Protein AF-F2TJ05-F1 (afdb_monomer_lite)

pLDDT: mean 70.03, std 19.01, range [38.25, 94.56]

Radius of gyration: 22.74 Å; chains: 1; bounding box: 58×54×52 Å

Secondary structure (DSSP, 8-state):
-PPP-PPPPP---------S--S---PPPEEEEEEE--TT-GGGEEEPPPPTT----TT--PPPPEEEHHHHHHHHHHHHHHH-TTEEEEEEEE-----TT--TT--GGG---EEEEEEESSHHHHHHHTT--

Sequence (133 aa):
MLFQRGQPKDSEHVDQMQNPGNLETGGKPLVGVIFFFASQMSRNIQTARIPSGVEPSSHSQSEPPKVHRLDNFLSEVQEHAHASPLVTKFETIPIEMAPPSRPRETTRDAMHDTLLLVNFKNKQAWQEWIQTK

Structure (mmCIF, N/CA/C/O backbone):
data_AF-F2TJ05-F1
#
_entry.id   AF-F2TJ05-F1
#
loop_
_atom_site.group_PDB
_atom_site.id
_atom_site.type_symbol
_atom_site.label_atom_id
_atom_site.label_alt_id
_atom_site.label_comp_id
_atom_site.label_asym_id
_atom_site.label_entity_id
_atom_site.label_seq_id
_atom_site.pdbx_PDB_ins_code
_atom_site.Cartn_x
_atom_site.Cartn_y
_atom_site.Cartn_z
_atom_site.occupancy
_atom_site.B_iso_or_equiv
_atom_site.auth_seq_id
_atom_site.auth_comp_id
_atom_site.auth_asym_id
_atom_site.auth_atom_id
_atom_site.pdbx_PDB_model_num
ATOM 1 N N . MET A 1 1 ? -27.185 42.150 -27.911 1.00 38.56 1 MET A N 1
ATOM 2 C CA . MET A 1 1 ? -27.897 41.707 -26.693 1.00 38.56 1 MET A CA 1
ATOM 3 C C . MET A 1 1 ? -26.859 41.147 -25.733 1.00 38.56 1 MET A C 1
ATOM 5 O O . MET A 1 1 ? -26.191 40.186 -26.088 1.00 38.56 1 MET A O 1
ATOM 9 N N . LEU A 1 2 ? -26.638 41.830 -24.604 1.00 40.19 2 LEU A N 1
ATOM 10 C CA . LEU A 1 2 ? -25.716 41.422 -23.540 1.00 40.19 2 LEU A CA 1
ATOM 11 C C . LEU A 1 2 ? -26.417 40.417 -22.618 1.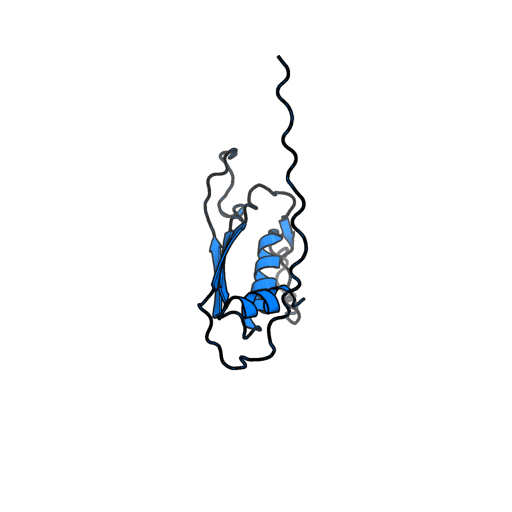00 40.19 2 LEU A C 1
ATOM 13 O O . LEU A 1 2 ? -27.503 40.717 -22.128 1.00 40.19 2 LEU A O 1
ATOM 17 N N . PHE A 1 3 ? -25.785 39.280 -22.331 1.00 46.16 3 PHE A N 1
ATOM 18 C CA . PHE A 1 3 ? -26.213 38.386 -21.254 1.00 46.16 3 PHE A CA 1
ATOM 19 C C . PHE A 1 3 ? -25.298 38.580 -20.046 1.00 46.16 3 PHE A C 1
ATOM 21 O O . PHE A 1 3 ? -24.077 38.456 -20.139 1.00 46.16 3 PHE A O 1
ATOM 28 N N . GLN A 1 4 ? -25.916 38.970 -18.931 1.00 45.50 4 GLN A N 1
ATOM 29 C CA . GLN A 1 4 ? -25.262 39.279 -17.668 1.00 45.50 4 GLN A CA 1
ATOM 30 C C . GLN A 1 4 ? -24.737 38.015 -16.979 1.00 45.50 4 GLN A C 1
ATOM 32 O O . GLN A 1 4 ? -25.376 36.964 -16.966 1.00 45.50 4 GLN A O 1
ATOM 37 N N . ARG A 1 5 ? -23.556 38.166 -16.382 1.00 39.69 5 ARG A N 1
ATOM 38 C CA . ARG A 1 5 ? -22.821 37.185 -15.584 1.00 39.69 5 ARG A CA 1
ATOM 39 C C . ARG A 1 5 ? -23.503 37.048 -14.217 1.00 39.69 5 ARG A C 1
ATOM 41 O O . ARG A 1 5 ? -23.519 38.005 -13.450 1.00 39.69 5 ARG A O 1
ATOM 48 N N . GLY A 1 6 ? -24.064 35.879 -13.913 1.00 44.09 6 GLY A N 1
ATOM 49 C CA . GLY A 1 6 ? -24.572 35.570 -12.574 1.00 44.09 6 GLY A CA 1
ATOM 50 C C . GLY A 1 6 ? -23.416 35.435 -11.581 1.00 44.09 6 GLY A C 1
ATOM 51 O O . GLY A 1 6 ? -22.525 34.612 -11.781 1.00 44.09 6 GLY A O 1
ATOM 52 N N . GLN A 1 7 ? -23.414 36.262 -10.536 1.00 46.94 7 GLN A N 1
ATOM 53 C CA . GLN A 1 7 ? -22.556 36.082 -9.366 1.00 46.94 7 GLN A CA 1
ATOM 54 C C . GLN A 1 7 ? -23.102 34.959 -8.469 1.00 46.94 7 GLN A C 1
ATOM 56 O O . GLN A 1 7 ? -24.320 34.891 -8.280 1.00 46.94 7 GLN A O 1
ATOM 61 N N . PRO A 1 8 ? -22.250 34.112 -7.870 1.00 42.06 8 PRO A N 1
ATOM 62 C CA . PRO A 1 8 ? -22.653 33.302 -6.735 1.00 42.06 8 PRO A CA 1
ATOM 63 C C . PRO A 1 8 ? -22.661 34.158 -5.462 1.00 42.06 8 PRO A C 1
ATOM 65 O O . PRO A 1 8 ? -21.691 34.846 -5.158 1.00 42.06 8 PRO A O 1
ATOM 68 N N . LYS A 1 9 ? -23.799 34.109 -4.762 1.00 40.34 9 LYS A N 1
ATOM 69 C CA . LYS A 1 9 ? -24.059 34.713 -3.452 1.00 40.34 9 LYS A CA 1
ATOM 70 C C . LYS A 1 9 ? -23.135 34.141 -2.378 1.00 40.34 9 LYS A C 1
ATOM 72 O O . LYS A 1 9 ? -22.926 32.931 -2.328 1.00 40.34 9 LYS A O 1
ATOM 77 N N . ASP A 1 10 ? -22.710 35.025 -1.485 1.00 44.88 10 ASP A N 1
ATOM 78 C CA . ASP A 1 10 ? -22.183 34.709 -0.165 1.00 44.88 10 ASP A CA 1
ATOM 79 C C . ASP A 1 10 ? -23.145 33.786 0.599 1.00 44.88 10 ASP A C 1
ATOM 81 O O . ASP A 1 10 ? -24.347 34.052 0.690 1.00 44.88 10 ASP A O 1
ATOM 85 N N . SER A 1 11 ? -22.615 32.704 1.164 1.00 43.97 11 SER A N 1
ATOM 86 C CA . SER A 1 11 ? -23.282 31.944 2.219 1.00 43.97 11 SER A CA 1
ATOM 87 C C . SER A 1 11 ? -22.342 31.870 3.411 1.00 43.97 11 SER A C 1
ATOM 89 O O . SER A 1 11 ? -21.302 31.211 3.369 1.00 43.97 11 SER A O 1
ATOM 91 N N . GLU A 1 12 ? -22.723 32.622 4.433 1.00 38.94 12 GLU A N 1
ATOM 92 C CA . GLU A 1 12 ? -22.083 32.756 5.728 1.00 38.94 12 GLU A CA 1
ATOM 93 C C . GLU A 1 12 ? -21.936 31.411 6.463 1.00 38.94 12 GLU A C 1
ATOM 95 O O . GLU A 1 12 ? -22.757 30.505 6.340 1.00 38.94 12 GLU A O 1
ATOM 100 N N . HIS A 1 13 ? -20.847 31.342 7.232 1.00 39.38 13 HIS A N 1
ATOM 101 C CA . HIS A 1 13 ? -20.640 30.608 8.483 1.00 39.38 13 HIS A CA 1
ATOM 102 C C . HIS A 1 13 ? -21.722 29.612 8.939 1.00 39.38 13 HIS A C 1
ATOM 104 O O . HIS A 1 13 ? -22.795 30.007 9.388 1.00 39.38 13 HIS A O 1
ATOM 110 N N . VAL A 1 14 ? -21.319 28.344 9.076 1.00 38.25 14 VAL A N 1
ATOM 111 C CA . VAL A 1 14 ? -21.679 27.552 10.260 1.00 38.25 14 VAL A CA 1
ATOM 112 C C . VAL A 1 14 ? -20.423 26.830 10.741 1.00 38.25 14 VAL A C 1
ATOM 114 O O . VAL A 1 14 ? -20.053 25.765 10.251 1.00 38.25 14 VAL A O 1
ATOM 117 N N . ASP A 1 15 ? -19.762 27.456 11.708 1.00 46.06 15 ASP A N 1
ATOM 118 C CA . ASP A 1 15 ? -18.872 26.791 12.647 1.00 46.06 15 ASP A CA 1
ATOM 119 C C . ASP A 1 15 ? -19.749 25.845 13.484 1.00 46.06 15 ASP A C 1
ATOM 121 O O . ASP A 1 15 ? -20.516 26.283 14.344 1.00 46.06 15 ASP A O 1
ATOM 125 N N . GLN A 1 16 ? -19.757 24.552 13.144 1.00 39.31 16 GLN A N 1
ATOM 126 C CA . GLN A 1 16 ? -20.443 23.534 13.936 1.00 39.31 16 GLN A CA 1
ATOM 127 C C . GLN A 1 16 ? -19.422 22.597 14.564 1.00 39.31 16 GLN A C 1
ATOM 129 O O . GLN A 1 16 ? -19.176 21.475 14.127 1.00 39.31 16 GLN A O 1
ATOM 134 N N . MET A 1 17 ? -18.859 23.103 15.653 1.00 48.16 17 MET A N 1
ATOM 135 C CA . MET A 1 17 ? -18.367 22.335 16.784 1.00 48.16 17 MET A CA 1
ATOM 136 C C . MET A 1 17 ? -19.359 21.194 17.098 1.00 48.16 17 MET A C 1
ATOM 138 O O . MET A 1 17 ? -20.477 21.435 17.555 1.00 48.16 17 MET A O 1
ATOM 142 N N . GLN A 1 18 ? -18.973 19.943 16.835 1.00 41.91 18 GLN A N 1
ATOM 143 C CA . GLN A 1 18 ? -19.714 18.761 17.280 1.00 41.91 18 GLN A CA 1
ATOM 144 C C . GLN A 1 18 ? -18.799 17.820 18.078 1.00 41.91 18 GLN A C 1
ATOM 146 O O . GLN A 1 18 ? -18.107 16.972 17.533 1.00 41.91 18 GLN A O 1
ATOM 151 N N . ASN A 1 19 ? -18.878 18.015 19.398 1.00 40.41 19 ASN A N 1
ATOM 152 C CA . ASN A 1 19 ? -19.138 16.994 20.419 1.00 40.41 19 ASN A CA 1
ATOM 153 C C . ASN A 1 19 ? -18.045 15.927 20.712 1.00 40.41 19 ASN A C 1
ATOM 155 O O . ASN A 1 19 ? -17.908 14.965 19.956 1.00 40.41 19 ASN A O 1
ATOM 159 N N . PRO A 1 20 ? -17.340 15.995 21.866 1.00 44.16 20 PRO A N 1
ATOM 160 C CA . PRO A 1 20 ? -16.484 14.914 22.358 1.00 44.16 20 PRO A CA 1
ATOM 161 C C . PRO A 1 20 ? -17.358 13.856 23.047 1.00 44.16 20 PRO A C 1
ATOM 163 O O . PRO A 1 20 ? -17.355 13.702 24.265 1.00 44.16 20 PRO A O 1
ATOM 166 N N . GLY A 1 21 ? -18.185 13.178 22.259 1.00 40.62 21 GLY A N 1
ATOM 167 C CA . GLY A 1 21 ? -19.268 12.356 22.782 1.00 40.62 21 GLY A CA 1
ATOM 168 C C . GLY A 1 21 ? -19.630 11.202 21.869 1.00 40.62 21 GLY A C 1
ATOM 169 O O . GLY A 1 21 ? -20.799 11.050 21.548 1.00 40.62 21 GLY A O 1
ATOM 170 N N . ASN A 1 22 ? -18.647 10.404 21.444 1.00 42.19 22 ASN A N 1
ATOM 171 C CA . ASN A 1 22 ? -18.875 8.983 21.189 1.00 42.19 22 ASN A CA 1
ATOM 172 C C . ASN A 1 22 ? -17.548 8.206 21.172 1.00 42.19 22 ASN A C 1
ATOM 174 O O . ASN A 1 22 ? -16.935 7.998 20.129 1.00 42.19 22 ASN A O 1
ATOM 178 N N . LEU A 1 23 ? -17.105 7.776 22.351 1.00 47.16 23 LEU A N 1
ATOM 179 C CA . LEU A 1 23 ? -15.946 6.899 22.516 1.00 47.16 23 LEU A CA 1
ATOM 180 C C . LEU A 1 23 ? -16.296 5.416 22.266 1.00 47.16 23 LEU A C 1
ATOM 182 O O . LEU A 1 23 ? -15.574 4.553 22.735 1.00 47.16 23 LEU A O 1
ATOM 186 N N . GLU A 1 24 ? -17.373 5.124 21.519 1.00 56.84 24 GLU A N 1
ATOM 187 C CA . GLU A 1 24 ? -17.700 3.811 20.943 1.00 56.84 24 GLU A CA 1
ATOM 188 C C . GLU A 1 24 ? -18.515 3.968 19.636 1.00 56.84 24 GLU A C 1
ATOM 190 O O . GLU A 1 24 ? -19.743 3.923 19.632 1.00 56.84 24 GLU A O 1
ATOM 195 N N . THR A 1 25 ? -17.875 4.155 18.471 1.00 50.41 25 THR A N 1
ATOM 196 C CA . THR A 1 25 ? -18.618 4.092 17.190 1.00 50.41 25 THR A CA 1
ATOM 197 C C . THR A 1 25 ? -17.899 3.275 16.127 1.00 50.41 25 THR A C 1
ATOM 199 O O . THR A 1 25 ? -16.973 3.736 15.458 1.00 50.41 25 THR A O 1
ATOM 202 N N . GLY A 1 26 ? -18.385 2.048 15.925 1.00 60.59 26 GLY A N 1
ATOM 203 C CA . GLY A 1 26 ? -18.120 1.237 14.739 1.00 60.59 26 GLY A CA 1
ATOM 204 C C . GLY A 1 26 ? -18.666 1.920 13.484 1.00 60.59 26 GLY A C 1
ATOM 205 O O . GLY A 1 26 ? -19.749 1.599 13.002 1.00 60.59 26 GLY A O 1
ATOM 206 N N . GLY A 1 27 ? -17.940 2.917 12.978 1.00 67.75 27 GLY A N 1
ATOM 207 C CA . GLY A 1 27 ? -18.213 3.532 11.684 1.00 67.75 27 GLY A CA 1
ATOM 208 C C . GLY A 1 27 ? -18.096 2.514 10.546 1.00 67.75 27 GLY A C 1
ATOM 209 O O . GLY A 1 27 ? -17.432 1.488 10.679 1.00 67.75 27 GLY A O 1
ATOM 210 N N . LYS A 1 28 ? -18.750 2.793 9.411 1.00 84.19 28 LYS A N 1
ATOM 211 C CA . LYS A 1 28 ? -18.682 1.918 8.230 1.00 84.19 28 LYS A CA 1
ATOM 212 C C . LYS A 1 28 ? -17.228 1.807 7.739 1.00 84.19 28 LYS A C 1
ATOM 214 O O . LYS A 1 28 ? -16.570 2.851 7.664 1.00 84.19 28 LYS A O 1
ATOM 219 N N . PRO A 1 29 ? -16.764 0.605 7.348 1.00 86.56 29 PRO A N 1
ATOM 220 C CA . PRO A 1 29 ? -15.457 0.428 6.726 1.00 86.56 29 PRO A CA 1
ATOM 221 C C . PRO A 1 29 ? -15.300 1.353 5.523 1.00 86.56 29 PRO A C 1
ATOM 223 O O . PRO A 1 29 ? -16.238 1.525 4.740 1.00 86.56 29 PRO A O 1
ATOM 226 N N . LEU A 1 30 ? -14.118 1.946 5.379 1.00 91.62 30 LEU A N 1
ATOM 227 C CA . LEU A 1 30 ? -13.784 2.803 4.247 1.00 91.62 30 LEU A CA 1
ATOM 228 C C . LEU A 1 30 ? -12.757 2.093 3.372 1.00 91.62 30 LEU A C 1
ATOM 230 O O . LEU A 1 30 ? -11.748 1.609 3.873 1.00 91.62 30 LEU A O 1
ATOM 234 N N . VAL A 1 31 ? -13.000 2.071 2.065 1.00 92.75 31 VAL A N 1
ATOM 235 C CA . VAL A 1 31 ? -12.075 1.515 1.076 1.00 92.75 31 VAL A CA 1
ATOM 236 C C . VAL A 1 31 ? -11.593 2.645 0.175 1.00 92.75 31 VAL A C 1
ATOM 238 O O . VAL A 1 31 ? -12.404 3.343 -0.432 1.00 92.75 31 VAL A O 1
ATOM 241 N N . GLY A 1 32 ? -10.279 2.832 0.108 1.00 90.88 32 GLY A N 1
ATOM 242 C CA . GLY A 1 32 ? -9.606 3.720 -0.830 1.00 90.88 32 GLY A CA 1
ATOM 243 C C . GLY A 1 32 ? -9.008 2.921 -1.983 1.00 90.88 32 GLY A C 1
ATOM 244 O O . GLY A 1 32 ? -8.347 1.909 -1.759 1.00 90.88 32 GLY A O 1
ATOM 245 N N . VAL A 1 33 ? -9.233 3.390 -3.211 1.00 92.81 33 VAL A N 1
ATOM 246 C CA . VAL A 1 33 ? -8.623 2.838 -4.427 1.00 92.81 33 VAL A CA 1
ATOM 247 C C . VAL A 1 33 ? -7.860 3.956 -5.122 1.00 92.81 33 VAL A C 1
ATOM 249 O O . VAL A 1 33 ? -8.434 5.007 -5.408 1.00 92.81 33 VAL A O 1
ATOM 252 N N . ILE A 1 34 ? -6.573 3.742 -5.381 1.00 90.06 34 ILE A N 1
ATOM 253 C CA . ILE A 1 34 ? -5.691 4.714 -6.033 1.00 90.06 34 ILE A CA 1
ATOM 254 C C . ILE A 1 34 ? -5.034 4.043 -7.235 1.00 90.06 34 ILE A C 1
ATOM 256 O O . ILE A 1 34 ? -4.527 2.932 -7.130 1.00 90.06 34 ILE A O 1
ATOM 260 N N . PHE A 1 35 ? -5.028 4.726 -8.377 1.00 87.94 35 PHE A N 1
ATOM 261 C CA . PHE A 1 35 ? -4.371 4.258 -9.593 1.00 87.94 35 PHE A CA 1
ATOM 262 C C . PHE A 1 35 ? -3.095 5.059 -9.826 1.00 87.94 35 PHE A C 1
ATOM 264 O O . PHE A 1 35 ? -3.137 6.286 -9.936 1.00 87.94 35 PHE A O 1
ATOM 271 N N . PHE A 1 36 ? -1.969 4.364 -9.937 1.00 86.56 36 PHE A N 1
ATOM 272 C CA . PHE A 1 36 ? -0.692 4.940 -10.323 1.00 86.56 36 PHE A CA 1
ATOM 273 C C . PHE A 1 36 ? -0.368 4.541 -11.760 1.00 86.56 36 PHE A C 1
ATOM 275 O O . PHE A 1 36 ? -0.299 3.356 -12.072 1.00 86.56 36 PHE A O 1
ATOM 282 N N . PHE A 1 37 ? -0.143 5.534 -12.621 1.00 82.75 37 PHE A N 1
ATOM 283 C CA . PHE A 1 37 ? 0.275 5.345 -14.012 1.00 82.75 37 PHE A CA 1
ATOM 284 C C . PHE A 1 37 ? 1.707 5.847 -14.170 1.00 82.75 37 PHE A C 1
ATOM 286 O O . PHE A 1 37 ? 1.949 7.032 -14.413 1.00 82.75 37 PHE A O 1
ATOM 293 N N . ALA A 1 38 ? 2.663 4.956 -13.951 1.00 78.25 38 ALA A N 1
ATOM 294 C CA . ALA A 1 38 ? 4.072 5.295 -13.842 1.00 78.25 38 ALA A CA 1
ATOM 295 C C . ALA A 1 38 ? 4.929 4.744 -14.988 1.00 78.25 38 ALA A C 1
ATOM 297 O O . ALA A 1 38 ? 6.052 5.203 -15.182 1.00 78.25 38 ALA A O 1
ATOM 298 N N . SER A 1 39 ? 4.380 3.858 -15.820 1.00 69.88 39 SER A N 1
ATOM 299 C CA . SER A 1 39 ? 5.086 3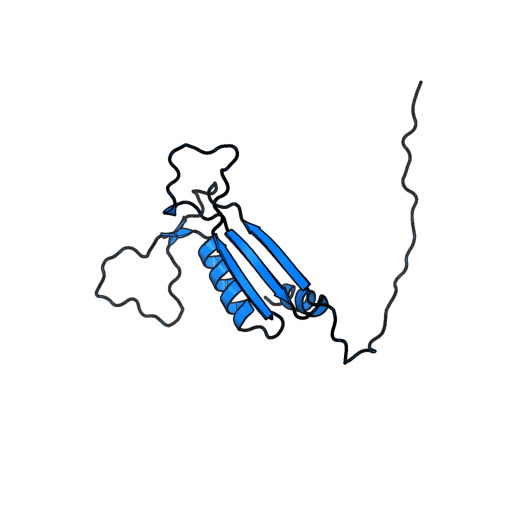.244 -16.956 1.00 69.88 39 SER A CA 1
ATOM 300 C C . SER A 1 39 ? 5.549 4.264 -18.009 1.00 69.88 39 SER A C 1
ATOM 302 O O . SER A 1 39 ? 6.460 3.994 -18.784 1.00 69.88 39 SER A O 1
ATOM 304 N N . GLN A 1 40 ? 4.963 5.469 -18.034 1.00 67.44 40 GLN A N 1
ATOM 305 C CA . GLN A 1 40 ? 5.398 6.569 -18.911 1.00 67.44 40 GLN A CA 1
ATOM 306 C C . GLN A 1 40 ? 6.533 7.427 -18.311 1.00 67.44 40 GLN A C 1
ATOM 308 O O . GLN A 1 40 ? 7.002 8.370 -18.950 1.00 67.44 40 GLN A O 1
ATOM 313 N N . MET A 1 41 ? 6.995 7.137 -17.088 1.00 67.31 41 MET A N 1
ATOM 314 C CA . MET A 1 41 ? 7.985 7.939 -16.362 1.00 67.31 41 MET A CA 1
ATOM 315 C C . MET A 1 41 ? 9.379 7.293 -16.372 1.00 67.31 41 MET A C 1
ATOM 317 O O . MET A 1 41 ? 9.948 6.999 -15.326 1.00 67.31 41 MET A O 1
ATOM 321 N N . SER A 1 42 ? 9.987 7.144 -17.551 1.00 62.56 42 SER A N 1
ATOM 322 C CA . SER A 1 42 ? 11.314 6.514 -17.737 1.00 62.56 42 SER A CA 1
ATOM 323 C C . SER A 1 42 ? 12.449 7.100 -16.874 1.00 62.56 42 SER A C 1
ATOM 325 O O . SER A 1 42 ? 13.399 6.402 -16.531 1.00 62.56 42 SER A O 1
ATOM 327 N N . ARG A 1 43 ? 12.339 8.367 -16.455 1.00 63.34 43 ARG A N 1
ATOM 328 C CA . ARG A 1 43 ? 13.288 9.046 -15.546 1.00 63.34 43 ARG A CA 1
ATOM 329 C C . ARG A 1 43 ? 13.223 8.597 -14.076 1.00 63.34 43 ARG A C 1
ATOM 331 O O . ARG A 1 43 ? 14.017 9.070 -13.265 1.00 63.34 43 ARG A O 1
ATOM 338 N N . ASN A 1 44 ? 12.274 7.736 -13.711 1.00 63.25 44 ASN A N 1
ATOM 339 C CA . ASN A 1 44 ? 12.036 7.316 -12.327 1.00 63.25 44 ASN A CA 1
ATOM 340 C C . ASN A 1 44 ? 12.694 5.980 -11.956 1.00 63.25 44 ASN A C 1
ATOM 342 O O . ASN A 1 44 ? 12.441 5.470 -10.867 1.00 63.25 44 ASN A O 1
ATOM 346 N N . ILE A 1 45 ? 13.558 5.433 -12.808 1.00 66.75 45 ILE A N 1
ATOM 347 C CA . ILE A 1 45 ? 14.352 4.244 -12.489 1.00 66.75 45 ILE A CA 1
ATOM 348 C C . ILE A 1 45 ? 15.445 4.629 -11.479 1.00 66.75 45 ILE A C 1
ATOM 350 O O . ILE A 1 45 ? 16.204 5.575 -11.699 1.00 66.75 45 ILE A O 1
ATOM 354 N N . GLN A 1 46 ? 15.515 3.919 -10.356 1.00 64.56 46 GLN A N 1
ATOM 355 C CA . GLN A 1 46 ? 16.504 4.106 -9.295 1.00 64.56 46 GLN A CA 1
ATOM 356 C C . GLN A 1 46 ? 17.084 2.766 -8.857 1.00 64.56 46 GLN A C 1
ATOM 358 O O . GLN A 1 46 ? 16.526 1.710 -9.116 1.00 64.56 46 GLN A O 1
ATOM 363 N N . THR A 1 47 ? 18.208 2.803 -8.159 1.00 60.59 47 THR A N 1
ATOM 364 C CA . THR A 1 47 ? 18.730 1.630 -7.464 1.00 60.59 47 THR A CA 1
ATOM 365 C C . THR A 1 47 ? 17.774 1.196 -6.346 1.00 60.59 47 THR A C 1
ATOM 367 O O . THR A 1 47 ? 17.300 2.045 -5.589 1.00 60.59 47 THR A O 1
ATOM 370 N N . ALA A 1 48 ? 17.493 -0.105 -6.230 1.00 61.25 48 ALA A N 1
ATOM 371 C CA . ALA A 1 48 ? 16.701 -0.671 -5.140 1.00 61.25 48 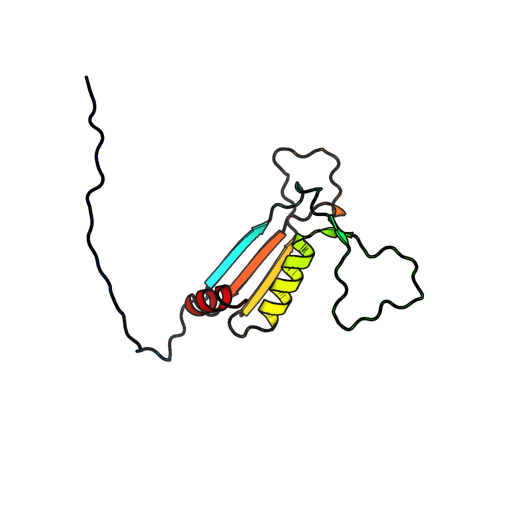ALA A CA 1
ATOM 372 C C . ALA A 1 48 ? 17.289 -0.303 -3.785 1.00 61.25 48 ALA A C 1
ATOM 374 O O . ALA A 1 48 ? 18.502 -0.392 -3.571 1.00 61.25 48 ALA A O 1
ATOM 375 N N . ARG A 1 49 ? 16.419 0.116 -2.865 1.00 64.50 49 ARG A N 1
ATOM 376 C CA . ARG A 1 49 ? 16.838 0.439 -1.507 1.00 64.50 49 ARG A CA 1
ATOM 377 C C . ARG A 1 49 ? 17.049 -0.862 -0.739 1.00 64.50 49 ARG A C 1
ATOM 379 O O . ARG A 1 49 ? 16.169 -1.715 -0.705 1.00 64.50 49 ARG A O 1
ATOM 386 N N . ILE A 1 50 ? 18.224 -1.009 -0.135 1.00 60.59 50 ILE A N 1
ATOM 387 C CA . ILE A 1 50 ? 18.528 -2.144 0.738 1.00 60.59 50 ILE A CA 1
ATOM 388 C C . ILE A 1 50 ? 17.878 -1.863 2.105 1.00 60.59 50 ILE A C 1
ATOM 390 O O . ILE A 1 50 ? 18.070 -0.760 2.631 1.00 60.59 50 ILE A O 1
ATO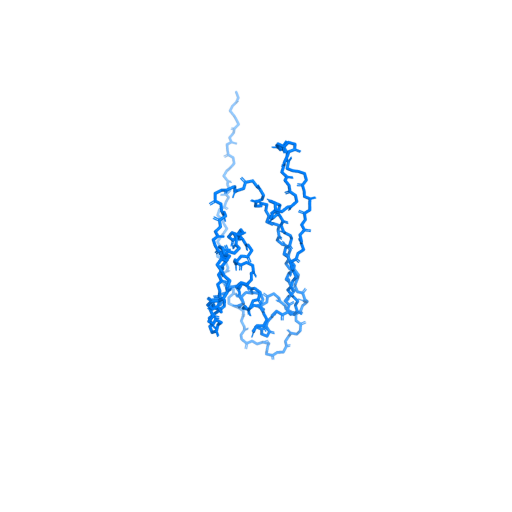M 394 N N . PRO A 1 51 ? 17.105 -2.804 2.678 1.00 57.97 51 PRO A N 1
ATOM 395 C CA . PRO A 1 51 ? 16.536 -2.654 4.013 1.00 57.97 51 PRO A CA 1
ATOM 396 C C . PRO A 1 51 ? 17.628 -2.395 5.055 1.00 57.97 51 PRO A C 1
ATOM 398 O O . PRO A 1 51 ? 18.690 -3.022 5.033 1.00 57.97 51 PRO A O 1
ATOM 401 N N . SER A 1 52 ? 17.368 -1.476 5.986 1.00 51.41 52 SER A N 1
ATOM 402 C CA . SER A 1 52 ? 18.325 -1.130 7.040 1.00 51.41 52 SER A CA 1
ATOM 403 C C . SER A 1 52 ? 18.570 -2.348 7.941 1.00 51.41 52 SER A C 1
ATOM 405 O O . SER A 1 52 ? 17.655 -2.800 8.623 1.00 51.41 52 SER A O 1
ATOM 407 N N . GLY A 1 53 ? 19.794 -2.887 7.934 1.00 55.47 53 GLY A N 1
ATOM 408 C CA . GLY A 1 53 ? 20.180 -4.087 8.696 1.00 55.47 53 GLY A CA 1
ATOM 409 C C . GLY A 1 53 ? 20.546 -5.311 7.848 1.00 55.47 53 GLY A C 1
ATOM 410 O O . GLY A 1 53 ? 20.966 -6.323 8.405 1.00 55.47 53 GLY A O 1
ATOM 411 N N . VAL A 1 54 ? 20.434 -5.225 6.519 1.00 56.09 54 VAL A N 1
ATOM 412 C CA . VAL A 1 54 ? 20.954 -6.243 5.596 1.00 56.09 54 VAL A CA 1
ATOM 413 C C . VAL A 1 54 ? 22.298 -5.760 5.053 1.00 56.09 54 VAL A C 1
ATOM 415 O O . VAL A 1 54 ? 22.349 -4.926 4.152 1.00 56.09 54 VAL A O 1
ATOM 418 N N . GLU A 1 55 ? 23.395 -6.266 5.619 1.00 54.47 55 GLU A N 1
ATOM 419 C CA . GLU A 1 55 ? 24.724 -6.087 5.029 1.00 54.47 55 GLU A CA 1
ATOM 420 C C . GLU A 1 55 ? 24.732 -6.742 3.639 1.00 54.47 55 GLU A C 1
ATOM 422 O O . GLU A 1 55 ? 24.371 -7.921 3.521 1.00 54.47 55 GLU A O 1
ATOM 427 N N . PRO A 1 56 ? 25.114 -6.020 2.571 1.00 53.31 56 PRO A N 1
ATOM 428 C CA . PRO A 1 56 ? 25.266 -6.632 1.266 1.00 53.31 56 PRO A CA 1
ATOM 429 C C . PRO A 1 56 ? 26.360 -7.690 1.381 1.00 53.31 56 PRO A C 1
ATOM 431 O O . PRO A 1 56 ? 27.526 -7.377 1.620 1.00 53.31 56 PRO A O 1
ATOM 434 N N . SER A 1 57 ? 25.982 -8.960 1.235 1.00 48.94 57 SER A N 1
ATOM 435 C CA . SER A 1 57 ? 26.942 -10.055 1.198 1.00 48.94 57 SER A CA 1
ATOM 436 C C . SER A 1 57 ? 27.997 -9.726 0.146 1.00 48.94 57 SER A C 1
ATOM 438 O O . SER A 1 57 ? 27.675 -9.580 -1.034 1.00 48.94 57 SER A O 1
ATOM 440 N N . SER A 1 58 ? 29.252 -9.624 0.573 1.00 50.91 58 SER A N 1
ATOM 441 C CA . SER A 1 58 ? 30.431 -9.222 -0.206 1.00 50.91 58 SER A CA 1
ATOM 442 C C . SER A 1 58 ? 30.780 -10.153 -1.381 1.00 50.91 58 SER A C 1
ATOM 444 O O . SER A 1 58 ? 31.863 -10.051 -1.954 1.00 50.91 58 SER A O 1
ATOM 446 N N . HIS A 1 59 ? 29.873 -11.057 -1.761 1.00 45.69 59 HIS A N 1
ATOM 447 C CA . HIS A 1 59 ? 30.121 -12.157 -2.682 1.00 45.69 59 HIS A CA 1
ATOM 448 C C . HIS A 1 59 ? 29.343 -12.113 -4.004 1.00 45.69 59 HIS A C 1
ATOM 450 O O . HIS A 1 59 ? 29.561 -12.980 -4.849 1.00 45.69 59 HIS A O 1
ATOM 456 N N . SER A 1 60 ? 28.504 -11.100 -4.244 1.00 46.06 60 SER A N 1
ATOM 457 C CA . SER A 1 60 ? 27.854 -10.896 -5.545 1.00 46.06 60 SER A CA 1
ATOM 458 C C . SER A 1 60 ? 28.140 -9.493 -6.077 1.00 46.06 60 SER A C 1
ATOM 460 O O . SER A 1 60 ? 27.507 -8.523 -5.668 1.00 46.06 60 SER A O 1
ATOM 462 N N . GLN A 1 61 ? 29.073 -9.388 -7.028 1.00 47.75 61 GLN A N 1
ATOM 463 C CA . GLN A 1 61 ? 29.308 -8.194 -7.859 1.00 47.75 61 GLN A CA 1
ATOM 464 C C . GLN A 1 61 ? 28.156 -7.940 -8.856 1.00 47.75 61 GLN A C 1
ATOM 466 O O . GLN A 1 61 ? 28.376 -7.621 -10.021 1.00 47.75 61 GLN A O 1
ATOM 471 N N . SER A 1 62 ? 26.912 -8.145 -8.444 1.00 57.69 62 SER A N 1
ATOM 472 C CA . SER A 1 62 ? 25.744 -7.785 -9.237 1.00 57.69 62 SER A CA 1
ATOM 473 C C . SER A 1 62 ? 25.359 -6.359 -8.874 1.00 57.69 62 SER A C 1
ATOM 475 O O . SER A 1 62 ? 25.138 -6.075 -7.695 1.00 57.69 62 SER A O 1
ATOM 477 N N . GLU A 1 63 ? 25.294 -5.469 -9.872 1.00 57.09 63 GLU A N 1
ATOM 478 C CA . GLU A 1 63 ? 24.707 -4.142 -9.681 1.00 57.09 63 GLU A CA 1
ATOM 479 C C . GLU A 1 63 ? 23.365 -4.292 -8.945 1.00 57.09 63 GLU A C 1
ATOM 481 O O . GLU A 1 63 ? 22.571 -5.172 -9.299 1.00 57.09 63 GLU A O 1
ATOM 486 N N . PRO A 1 64 ? 23.108 -3.479 -7.908 1.00 60.38 64 PRO A N 1
ATOM 487 C CA . PRO A 1 64 ? 21.844 -3.534 -7.192 1.00 60.38 64 PRO A CA 1
ATOM 488 C C . PRO A 1 64 ? 20.678 -3.349 -8.176 1.00 60.38 64 PRO A C 1
ATOM 490 O O . PRO A 1 64 ? 20.777 -2.520 -9.090 1.00 60.38 64 PRO A O 1
ATOM 493 N N . PRO A 1 65 ? 19.585 -4.122 -8.026 1.00 64.94 65 PRO A N 1
ATOM 494 C CA . PRO A 1 65 ? 18.517 -4.145 -9.013 1.00 64.94 65 PRO A CA 1
ATOM 495 C C . PRO A 1 65 ? 17.948 -2.741 -9.193 1.00 64.94 65 PRO A C 1
ATOM 497 O O . PRO A 1 65 ? 17.712 -2.021 -8.224 1.00 64.94 65 PRO A O 1
ATOM 500 N N . LYS A 1 66 ? 17.757 -2.321 -10.442 1.00 64.81 66 LYS A N 1
ATOM 501 C CA . LYS A 1 66 ? 17.105 -1.049 -10.742 1.00 64.81 66 LYS A CA 1
ATOM 502 C C . LYS A 1 66 ? 15.599 -1.239 -10.580 1.00 64.81 66 LYS A C 1
ATOM 504 O O . LYS A 1 66 ? 15.009 -2.036 -11.299 1.00 64.81 66 LYS A O 1
ATOM 509 N N . VAL A 1 67 ? 14.995 -0.521 -9.643 1.00 71.12 67 VAL A N 1
ATOM 510 C CA . VAL A 1 67 ? 13.553 -0.527 -9.369 1.00 71.12 67 VAL A CA 1
ATOM 511 C C . VAL A 1 67 ? 12.974 0.849 -9.640 1.00 71.12 67 VAL A C 1
ATOM 513 O O . VAL A 1 67 ? 13.666 1.873 -9.597 1.00 71.12 67 VAL A O 1
ATOM 516 N N . HIS A 1 68 ? 11.687 0.902 -9.936 1.00 78.00 68 HIS A N 1
ATOM 517 C CA . HIS A 1 68 ? 11.035 2.175 -10.150 1.00 78.00 68 HIS A CA 1
ATOM 518 C C . HIS A 1 68 ? 10.801 2.879 -8.805 1.00 78.00 68 HIS A C 1
ATOM 520 O O . HIS A 1 68 ? 10.482 2.247 -7.801 1.00 78.00 68 HIS A O 1
ATOM 526 N N . ARG A 1 69 ? 10.941 4.212 -8.763 1.00 8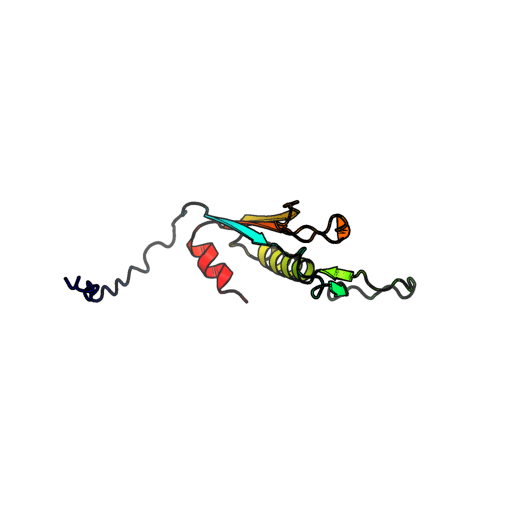1.75 69 ARG A N 1
ATOM 527 C CA . ARG A 1 69 ? 10.713 5.026 -7.546 1.00 81.75 69 ARG A CA 1
ATOM 528 C C . ARG A 1 69 ? 9.384 4.716 -6.865 1.00 81.75 69 ARG A C 1
ATOM 530 O O . ARG A 1 69 ? 9.323 4.676 -5.643 1.00 81.75 69 ARG A O 1
ATOM 537 N N . LEU A 1 70 ? 8.333 4.518 -7.662 1.00 85.25 70 LEU A N 1
ATOM 538 C CA . LEU A 1 70 ? 7.010 4.151 -7.158 1.00 85.25 70 LEU A CA 1
ATOM 539 C C . LEU A 1 70 ? 7.057 2.857 -6.342 1.00 85.25 70 LEU A C 1
ATOM 541 O O . LEU A 1 70 ? 6.446 2.814 -5.286 1.00 85.25 70 LEU A O 1
ATOM 545 N N . ASP A 1 71 ? 7.806 1.850 -6.788 1.00 84.19 71 ASP A N 1
ATOM 546 C CA . ASP A 1 71 ? 7.878 0.548 -6.120 1.00 84.19 71 ASP A CA 1
ATOM 547 C C . ASP A 1 71 ? 8.530 0.691 -4.735 1.00 84.19 71 ASP A C 1
ATOM 549 O O . ASP A 1 71 ? 8.046 0.128 -3.751 1.00 84.19 71 ASP A O 1
ATOM 553 N N . ASN A 1 72 ? 9.569 1.531 -4.628 1.00 85.38 72 ASN A N 1
ATOM 554 C CA . ASN A 1 72 ? 10.181 1.888 -3.343 1.00 85.38 72 ASN A CA 1
ATOM 555 C C . ASN A 1 72 ? 9.189 2.621 -2.423 1.00 85.38 72 ASN A C 1
ATOM 557 O O . ASN A 1 72 ? 9.064 2.264 -1.254 1.00 85.38 72 ASN A O 1
ATOM 561 N N . PHE A 1 73 ? 8.464 3.622 -2.938 1.00 87.38 73 PHE A N 1
ATOM 562 C CA . PHE A 1 73 ? 7.480 4.366 -2.142 1.00 87.38 73 PHE A CA 1
ATOM 563 C C . PHE A 1 73 ? 6.311 3.489 -1.692 1.00 87.38 73 PHE A C 1
ATOM 565 O O . PHE A 1 73 ? 5.877 3.586 -0.550 1.00 87.38 73 PHE A O 1
ATOM 572 N N . LEU A 1 74 ? 5.803 2.617 -2.564 1.00 89.69 74 LEU A N 1
ATOM 573 C CA . LEU A 1 74 ? 4.738 1.684 -2.209 1.00 89.69 74 LEU A CA 1
ATOM 574 C C . LEU A 1 74 ? 5.194 0.708 -1.123 1.00 89.69 74 LEU A C 1
ATOM 576 O O . LEU A 1 74 ? 4.407 0.415 -0.229 1.00 89.69 74 LEU A O 1
ATOM 580 N N . SER A 1 75 ? 6.455 0.266 -1.163 1.00 89.00 75 SER A N 1
ATOM 581 C CA . SER A 1 75 ? 7.036 -0.591 -0.124 1.00 89.00 75 SER A CA 1
ATOM 582 C C . SER A 1 75 ? 7.104 0.125 1.231 1.00 89.00 75 SER A C 1
ATOM 584 O O . SER A 1 75 ? 6.657 -0.420 2.234 1.00 89.00 75 SER A O 1
ATOM 586 N N . GLU A 1 76 ? 7.566 1.379 1.264 1.00 89.12 76 GLU A N 1
ATOM 587 C CA . GLU A 1 76 ? 7.618 2.193 2.491 1.00 89.12 76 GLU A CA 1
ATOM 588 C C . GLU A 1 76 ? 6.218 2.444 3.074 1.00 89.12 76 GLU A C 1
ATOM 590 O O . GLU A 1 76 ? 5.972 2.266 4.268 1.00 89.12 76 GLU A O 1
ATOM 595 N N . VAL A 1 77 ? 5.255 2.788 2.216 1.00 90.50 77 VAL A N 1
ATOM 596 C CA . VAL A 1 77 ? 3.864 2.988 2.637 1.00 90.50 77 VAL A CA 1
ATOM 597 C C . VAL A 1 77 ? 3.243 1.675 3.122 1.00 90.50 77 VAL A C 1
ATOM 599 O O . VAL A 1 77 ? 2.451 1.694 4.063 1.00 90.50 77 VAL A O 1
ATOM 602 N N . GLN A 1 78 ? 3.608 0.536 2.527 1.00 91.75 78 GLN A N 1
ATOM 603 C CA . GLN A 1 78 ? 3.158 -0.781 2.970 1.00 91.75 78 GLN A CA 1
ATOM 604 C C . GLN A 1 78 ? 3.701 -1.131 4.359 1.00 91.75 78 GLN A C 1
ATOM 606 O O . GLN A 1 78 ? 2.940 -1.602 5.203 1.00 91.75 78 GLN A O 1
ATOM 611 N N . GLU A 1 79 ? 4.983 -0.871 4.623 1.00 91.75 79 GLU A N 1
ATOM 612 C CA . GLU A 1 79 ? 5.581 -1.047 5.953 1.00 91.75 79 GLU A CA 1
ATOM 613 C C . GLU A 1 79 ? 4.843 -0.203 7.000 1.00 91.75 79 GLU A C 1
ATOM 615 O O . GLU A 1 79 ? 4.422 -0.717 8.041 1.00 91.75 79 GLU A O 1
ATOM 620 N N . HIS A 1 80 ? 4.592 1.070 6.687 1.00 91.06 80 HIS A N 1
ATOM 621 C CA . HIS A 1 80 ? 3.832 1.967 7.552 1.00 91.06 80 HIS A CA 1
ATOM 622 C C . HIS A 1 80 ? 2.371 1.511 7.747 1.00 91.06 80 HIS A C 1
ATOM 624 O O . HIS A 1 80 ? 1.825 1.581 8.851 1.00 91.06 80 HIS A O 1
ATOM 630 N N . ALA A 1 81 ? 1.727 0.990 6.699 1.00 91.31 81 ALA A N 1
ATOM 631 C CA . ALA A 1 81 ? 0.377 0.441 6.773 1.00 91.31 81 ALA A CA 1
ATOM 632 C C . ALA A 1 81 ? 0.310 -0.816 7.655 1.00 91.31 81 ALA A C 1
ATOM 634 O O . ALA A 1 81 ? -0.610 -0.936 8.459 1.00 91.31 81 ALA A O 1
ATOM 635 N N . HIS A 1 82 ? 1.285 -1.724 7.550 1.00 90.94 82 HIS A N 1
ATOM 636 C CA . HIS A 1 82 ? 1.359 -2.940 8.367 1.00 90.94 82 HIS A CA 1
ATOM 637 C C . HIS A 1 82 ? 1.608 -2.646 9.851 1.00 90.94 82 HIS A C 1
ATOM 639 O O . HIS A 1 82 ? 1.117 -3.376 10.711 1.00 90.94 82 HIS A O 1
ATOM 645 N N . ALA A 1 83 ? 2.349 -1.580 10.160 1.00 90.94 83 ALA A N 1
ATOM 646 C CA . ALA A 1 83 ? 2.563 -1.133 11.534 1.00 90.94 83 ALA A CA 1
ATOM 647 C C . ALA A 1 83 ? 1.337 -0.414 12.133 1.00 90.94 83 ALA A C 1
ATOM 649 O O . ALA A 1 83 ? 1.240 -0.270 13.353 1.00 90.94 83 ALA A O 1
ATOM 650 N N . SER A 1 84 ? 0.396 0.050 11.301 1.00 89.88 84 SER A N 1
ATOM 651 C CA . SER A 1 84 ? -0.737 0.854 11.753 1.00 89.88 84 SER A CA 1
ATOM 652 C C . SER A 1 84 ? -1.955 0.004 12.139 1.00 89.88 84 SER A C 1
ATOM 654 O O . SER A 1 84 ? -2.474 -0.745 11.313 1.00 89.88 84 SER A O 1
ATOM 656 N N . PRO A 1 85 ? -2.543 0.198 13.337 1.00 91.25 85 PRO A N 1
ATOM 657 C CA . PRO A 1 85 ? -3.790 -0.469 13.719 1.00 91.25 85 PRO A CA 1
ATOM 658 C C . PRO A 1 85 ? -5.034 0.116 13.020 1.00 91.25 85 PRO A C 1
ATOM 660 O O . PRO A 1 85 ? -6.152 -0.356 13.258 1.00 91.25 85 PRO A O 1
ATOM 663 N N . LEU A 1 86 ? -4.872 1.180 12.226 1.00 91.12 86 LEU A N 1
ATOM 664 C CA . LEU A 1 86 ? -5.945 1.904 11.535 1.00 91.12 86 LEU A CA 1
ATOM 665 C C . LEU A 1 86 ? -6.268 1.287 10.168 1.00 91.12 86 LEU A C 1
ATOM 667 O O . LEU A 1 86 ? -7.416 1.348 9.709 1.00 91.12 86 LEU A O 1
ATOM 671 N N . VAL A 1 87 ? -5.262 0.664 9.550 1.00 91.69 87 VAL A N 1
ATOM 672 C CA . VAL A 1 87 ? -5.370 -0.045 8.278 1.00 91.69 87 VAL A CA 1
ATOM 673 C C . VAL A 1 87 ? -5.747 -1.499 8.550 1.00 91.69 87 VAL A C 1
ATOM 675 O O . VAL A 1 87 ? -5.190 -2.172 9.407 1.00 91.69 87 VAL A O 1
ATOM 678 N N . THR A 1 88 ? -6.742 -1.985 7.819 1.00 92.75 88 THR A N 1
ATOM 679 C CA . THR A 1 88 ? -7.234 -3.372 7.899 1.00 92.75 88 THR A CA 1
ATOM 680 C C . THR A 1 88 ? -6.782 -4.214 6.716 1.00 92.75 88 THR A C 1
ATOM 682 O O . THR A 1 88 ? -6.738 -5.436 6.812 1.00 92.75 88 THR A O 1
ATOM 685 N N . LYS A 1 89 ? -6.463 -3.567 5.592 1.00 93.38 89 LYS A N 1
ATOM 686 C CA . LYS A 1 89 ? -5.984 -4.216 4.376 1.00 93.38 89 LYS A CA 1
ATOM 687 C C . LYS A 1 89 ? -5.172 -3.220 3.559 1.00 93.38 89 LYS A C 1
ATOM 689 O O . LYS A 1 89 ? -5.603 -2.080 3.411 1.00 93.38 89 LYS A O 1
ATOM 694 N N . PHE A 1 90 ? -4.045 -3.660 3.019 1.00 94.56 90 PHE A N 1
ATOM 695 C CA . PHE A 1 90 ? -3.223 -2.897 2.088 1.00 94.56 90 PHE A CA 1
ATOM 696 C C . PHE A 1 90 ? -2.749 -3.850 0.992 1.00 94.56 90 PHE A C 1
ATOM 698 O O . PHE A 1 90 ? -2.082 -4.837 1.288 1.00 94.56 90 PHE A O 1
ATOM 705 N N . GLU A 1 91 ? -3.129 -3.595 -0.256 1.00 92.75 91 GLU A N 1
ATOM 706 C CA . GLU A 1 91 ? -2.763 -4.433 -1.400 1.00 92.75 91 GLU A CA 1
ATOM 707 C C . GLU A 1 91 ? -2.351 -3.574 -2.590 1.00 92.75 91 GLU A C 1
ATOM 709 O O . GLU A 1 91 ? -3.052 -2.638 -2.974 1.00 92.75 91 GLU A O 1
ATOM 714 N N . THR A 1 92 ? -1.236 -3.941 -3.210 1.00 90.81 92 THR A N 1
ATOM 715 C CA . THR A 1 92 ? -0.782 -3.396 -4.487 1.00 90.81 92 THR A CA 1
ATOM 716 C C . THR A 1 92 ? -1.000 -4.443 -5.572 1.00 90.81 92 THR A C 1
ATOM 718 O O . THR A 1 92 ? -0.603 -5.600 -5.447 1.00 90.81 92 THR A O 1
ATOM 721 N N . ILE A 1 93 ? -1.684 -4.048 -6.639 1.00 88.00 93 ILE A N 1
ATOM 722 C CA . ILE A 1 93 ? -2.043 -4.920 -7.752 1.00 88.00 93 ILE A CA 1
ATOM 723 C C . ILE A 1 93 ? -1.442 -4.308 -9.018 1.00 88.00 93 ILE A C 1
ATOM 725 O O . ILE A 1 93 ? -1.875 -3.224 -9.419 1.00 88.00 93 ILE A O 1
ATOM 729 N N . PRO A 1 94 ? -0.460 -4.961 -9.662 1.00 85.6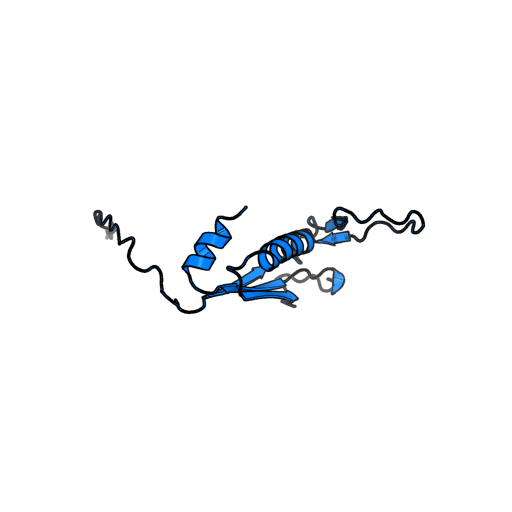9 94 PRO A N 1
ATOM 730 C CA . PRO A 1 94 ? 0.050 -4.515 -10.950 1.00 85.69 94 PRO A CA 1
ATOM 731 C C . PRO A 1 94 ? -1.086 -4.491 -11.971 1.00 85.69 94 PRO A C 1
ATOM 733 O O . PRO A 1 94 ? -1.810 -5.479 -12.120 1.00 85.69 94 PRO A O 1
ATOM 736 N N . ILE A 1 95 ? -1.252 -3.372 -12.670 1.00 82.50 95 ILE A N 1
ATOM 737 C CA . ILE A 1 95 ? -2.281 -3.222 -13.697 1.00 82.50 95 ILE A CA 1
ATOM 738 C C . ILE A 1 95 ? -1.627 -3.045 -15.059 1.00 82.50 95 ILE A C 1
ATOM 740 O O . ILE A 1 95 ? -0.750 -2.210 -15.251 1.00 82.50 95 ILE A O 1
ATOM 744 N N . GLU A 1 96 ? -2.084 -3.824 -16.035 1.00 73.88 96 GLU A N 1
ATOM 745 C CA . GLU A 1 96 ? -1.741 -3.572 -17.427 1.00 73.88 96 GLU A CA 1
ATOM 746 C C . GLU A 1 96 ? -2.801 -2.652 -18.026 1.00 73.88 96 GLU A C 1
ATOM 748 O O . GLU A 1 96 ? -3.876 -3.093 -18.428 1.00 73.88 96 GLU A O 1
ATOM 753 N N . MET A 1 97 ? -2.511 -1.357 -18.078 1.00 63.38 97 MET A N 1
ATOM 754 C CA . MET A 1 97 ? -3.331 -0.416 -18.830 1.00 63.38 97 MET A CA 1
ATOM 755 C C . MET A 1 97 ? -2.588 -0.078 -20.113 1.00 63.38 97 MET A C 1
ATOM 757 O O . MET A 1 97 ? -1.422 0.309 -20.082 1.00 63.38 97 MET A O 1
ATOM 761 N N . ALA A 1 98 ? -3.233 -0.257 -21.265 1.00 57.22 98 ALA A N 1
ATOM 762 C CA . ALA A 1 98 ? -2.670 0.211 -22.523 1.00 57.22 98 ALA A CA 1
ATOM 763 C C . ALA A 1 98 ? -2.570 1.745 -22.442 1.00 57.22 98 ALA A C 1
ATOM 765 O O . ALA A 1 98 ? -3.611 2.404 -22.363 1.00 57.22 98 ALA A O 1
ATOM 766 N N . PRO A 1 99 ? -1.365 2.346 -22.424 1.00 55.16 99 PRO A N 1
ATOM 767 C CA . PRO A 1 99 ? -1.286 3.791 -22.406 1.00 55.16 99 PRO A CA 1
ATOM 768 C C . PRO A 1 99 ? -1.877 4.324 -23.720 1.00 55.16 99 PRO A C 1
ATOM 770 O O . PRO A 1 99 ? -1.653 3.715 -24.772 1.00 55.16 99 PRO A O 1
ATOM 773 N N . PRO A 1 100 ? -2.584 5.471 -23.701 1.00 57.78 100 PRO A N 1
ATOM 774 C CA . PRO A 1 100 ? -3.164 6.071 -24.908 1.00 57.78 100 PRO A CA 1
ATOM 775 C C . PRO A 1 100 ? -2.116 6.388 -25.994 1.00 57.78 100 PRO A C 1
ATOM 777 O O . PRO A 1 100 ? -2.470 6.594 -27.150 1.00 57.78 100 PRO A O 1
ATOM 780 N N . SER A 1 101 ? -0.828 6.358 -25.635 1.00 54.28 101 SER A N 1
ATOM 781 C CA . SER A 1 101 ? 0.322 6.683 -26.480 1.00 54.28 101 SER A CA 1
ATOM 782 C C . SER A 1 101 ? 1.401 5.587 -26.432 1.00 54.28 101 SER A C 1
ATOM 784 O O . SER A 1 101 ? 2.580 5.903 -26.307 1.00 54.28 101 SER A O 1
ATOM 786 N N . ARG A 1 102 ? 1.034 4.295 -26.432 1.00 55.56 102 ARG A N 1
ATOM 787 C CA . ARG A 1 102 ? 1.995 3.176 -26.301 1.00 55.56 102 ARG A CA 1
ATOM 788 C C . ARG A 1 102 ? 3.020 3.159 -27.456 1.00 55.56 102 ARG A C 1
ATOM 790 O O . ARG A 1 102 ? 2.627 2.900 -28.595 1.00 55.56 102 ARG A O 1
ATOM 797 N N . PRO A 1 103 ? 4.335 3.304 -27.195 1.00 54.50 103 PRO A N 1
ATOM 798 C CA . PRO A 1 103 ? 5.354 2.750 -28.080 1.00 54.50 103 PRO A CA 1
ATOM 799 C C . PRO A 1 103 ? 5.236 1.224 -27.991 1.00 54.50 103 PRO A C 1
ATOM 801 O O . PRO A 1 103 ? 5.208 0.683 -26.889 1.00 54.50 103 PRO A O 1
ATOM 804 N N . ARG A 1 104 ? 5.128 0.519 -29.123 1.00 57.09 104 ARG A N 1
ATOM 805 C CA . ARG A 1 104 ? 4.808 -0.927 -29.205 1.00 57.09 104 ARG A CA 1
ATOM 806 C C . ARG A 1 104 ? 5.739 -1.874 -28.418 1.00 57.09 104 ARG A C 1
ATOM 808 O O . ARG A 1 104 ? 5.460 -3.065 -28.375 1.00 57.09 104 ARG A O 1
ATOM 815 N N . GLU A 1 105 ? 6.799 -1.365 -27.797 1.00 58.97 105 GLU A N 1
ATOM 816 C CA . GLU A 1 105 ? 7.939 -2.125 -27.277 1.00 58.97 105 GLU A CA 1
ATOM 817 C C . GLU A 1 105 ? 8.177 -1.963 -25.764 1.00 58.97 105 GLU A C 1
ATOM 819 O O . GLU A 1 105 ? 9.222 -2.373 -25.264 1.00 58.97 105 GLU A O 1
ATOM 824 N N . THR A 1 106 ? 7.244 -1.386 -24.994 1.00 59.22 106 THR A N 1
ATOM 825 C CA . THR A 1 106 ? 7.380 -1.388 -23.525 1.00 59.22 106 THR A CA 1
ATOM 826 C C . THR A 1 106 ? 7.274 -2.823 -23.005 1.00 59.22 106 THR A C 1
ATOM 828 O O . THR A 1 106 ? 6.212 -3.441 -23.077 1.00 59.22 106 THR A O 1
ATOM 831 N N . THR A 1 107 ? 8.386 -3.363 -22.506 1.00 63.06 107 THR A N 1
ATOM 832 C CA . THR A 1 107 ? 8.437 -4.689 -21.886 1.00 63.06 107 THR A CA 1
ATOM 833 C C . THR A 1 107 ? 7.647 -4.695 -20.579 1.00 63.06 107 THR A C 1
ATOM 835 O O . THR A 1 107 ? 7.515 -3.667 -19.915 1.00 63.06 107 THR A O 1
ATOM 838 N N . ARG A 1 108 ? 7.131 -5.865 -20.184 1.00 62.09 108 ARG A N 1
ATOM 839 C CA . ARG A 1 108 ? 6.384 -6.039 -18.926 1.00 62.09 108 ARG A CA 1
ATOM 840 C C . ARG A 1 108 ? 7.179 -5.560 -17.706 1.00 62.09 108 ARG A C 1
ATOM 842 O O . ARG A 1 108 ? 6.595 -4.985 -16.800 1.00 62.09 108 ARG A O 1
ATOM 849 N N . ASP A 1 109 ? 8.498 -5.731 -17.727 1.00 62.06 109 ASP A N 1
ATOM 850 C CA . ASP A 1 109 ? 9.396 -5.306 -16.644 1.00 62.06 109 ASP A CA 1
ATOM 851 C C . ASP A 1 109 ? 9.531 -3.779 -16.523 1.00 62.06 109 ASP A C 1
ATOM 853 O O . ASP A 1 109 ? 9.962 -3.280 -15.491 1.00 62.06 109 ASP A O 1
ATOM 857 N N . ALA A 1 110 ? 9.151 -3.031 -17.563 1.00 62.56 110 ALA A N 1
ATOM 858 C CA . ALA A 1 110 ? 9.083 -1.571 -17.548 1.00 62.56 110 ALA A CA 1
ATOM 859 C C . ALA A 1 110 ? 7.676 -1.046 -17.197 1.00 62.56 110 ALA A C 1
ATOM 861 O O . ALA A 1 110 ? 7.447 0.168 -17.204 1.00 62.56 110 ALA A O 1
ATOM 862 N N . MET A 1 111 ? 6.718 -1.943 -16.927 1.00 73.38 111 MET A N 1
ATOM 863 C CA . MET A 1 111 ? 5.366 -1.572 -16.528 1.00 73.38 111 MET A CA 1
ATOM 864 C C . MET A 1 111 ? 5.274 -1.443 -15.011 1.00 73.38 111 MET A C 1
ATOM 866 O O . MET A 1 111 ? 5.295 -2.432 -14.286 1.00 73.38 111 MET A O 1
ATOM 870 N N . HIS A 1 112 ? 5.117 -0.206 -14.550 1.00 78.56 112 HIS A N 1
ATOM 871 C CA . HIS A 1 112 ? 5.002 0.139 -13.129 1.00 78.56 112 HIS A CA 1
ATOM 872 C C . HIS A 1 112 ? 3.615 0.690 -12.784 1.00 78.56 112 HIS A C 1
ATOM 874 O O . HIS A 1 112 ? 3.420 1.308 -11.737 1.00 78.56 112 HIS A O 1
ATOM 880 N N . ASP A 1 113 ? 2.638 0.510 -13.674 1.00 85.00 113 ASP A N 1
ATOM 881 C CA . ASP A 1 113 ? 1.266 0.915 -13.396 1.00 85.00 113 ASP A CA 1
ATOM 882 C C . ASP A 1 113 ? 0.686 -0.008 -12.319 1.00 85.00 113 ASP A C 1
ATOM 884 O O . ASP A 1 113 ? 0.699 -1.233 -12.445 1.00 85.00 113 ASP A O 1
ATOM 888 N N . THR A 1 114 ? 0.202 0.582 -11.230 1.00 87.81 114 THR A N 1
ATOM 889 C CA . THR A 1 114 ? -0.231 -0.155 -10.038 1.00 87.81 114 THR A CA 1
ATOM 890 C C . THR A 1 114 ? -1.545 0.404 -9.517 1.00 87.81 114 THR A C 1
ATOM 892 O O . THR A 1 114 ? -1.709 1.616 -9.377 1.00 87.81 114 THR A O 1
ATOM 895 N N . LEU A 1 115 ? -2.481 -0.482 -9.189 1.00 90.25 115 LEU A N 1
ATOM 896 C CA . LEU A 1 115 ? -3.639 -0.176 -8.361 1.00 90.25 115 LEU A CA 1
ATOM 897 C C . LEU A 1 115 ? -3.270 -0.417 -6.899 1.00 90.25 115 LEU A C 1
ATOM 899 O O . LEU A 1 115 ? -2.807 -1.495 -6.539 1.00 90.25 115 LEU A O 1
ATOM 903 N N . LEU A 1 116 ? -3.510 0.575 -6.054 1.00 92.94 116 LEU A N 1
ATOM 904 C CA . LEU A 1 116 ? -3.392 0.471 -4.609 1.00 92.94 116 LEU A CA 1
ATOM 905 C C . LEU A 1 116 ? -4.789 0.409 -3.984 1.00 92.94 116 LEU A C 1
ATOM 907 O O . LEU A 1 116 ? -5.609 1.305 -4.190 1.00 92.94 116 LEU A O 1
ATOM 911 N N . LEU A 1 117 ? -5.032 -0.637 -3.201 1.00 94.44 117 LEU A N 1
ATOM 912 C CA . LEU A 1 117 ? -6.231 -0.843 -2.401 1.00 94.44 117 LEU A CA 1
ATOM 913 C C . LEU A 1 117 ? -5.877 -0.710 -0.919 1.00 94.44 117 LEU A C 1
ATOM 915 O O . LEU A 1 117 ? -5.031 -1.448 -0.416 1.00 94.44 117 LEU A O 1
ATOM 919 N N . VAL A 1 118 ? -6.554 0.191 -0.207 1.00 94.06 118 VAL A N 1
ATOM 920 C CA . VAL A 1 118 ? -6.378 0.359 1.242 1.00 94.06 118 VAL A CA 1
ATOM 921 C C . VAL A 1 118 ? -7.730 0.362 1.937 1.00 94.06 118 VAL A C 1
ATOM 923 O O . VAL A 1 118 ? -8.603 1.161 1.602 1.00 94.06 118 VAL A O 1
ATOM 926 N N . ASN A 1 119 ? -7.897 -0.501 2.936 1.00 94.56 119 ASN A N 1
ATOM 927 C CA . ASN A 1 119 ? -9.110 -0.561 3.744 1.00 94.56 119 ASN A CA 1
ATOM 928 C C . ASN A 1 119 ? -8.837 -0.017 5.142 1.00 94.56 119 ASN A C 1
ATOM 930 O O . ASN A 1 119 ? -7.926 -0.476 5.831 1.00 94.56 119 ASN A O 1
ATOM 934 N N . PHE A 1 120 ? -9.702 0.869 5.612 1.00 93.31 120 PHE A N 1
ATOM 935 C CA . PHE A 1 120 ? -9.679 1.446 6.949 1.00 93.31 120 PHE A CA 1
ATOM 936 C C . PHE A 1 120 ? -10.907 1.003 7.738 1.00 93.31 120 PHE A C 1
ATOM 938 O O . PHE A 1 120 ? -11.983 0.781 7.174 1.00 93.31 120 PHE A O 1
ATOM 945 N N . LYS A 1 121 ? -10.764 0.939 9.066 1.00 90.69 121 LYS A N 1
ATOM 946 C CA . LYS A 1 121 ? -11.872 0.596 9.976 1.00 90.69 121 LYS A CA 1
ATOM 947 C C . LYS A 1 121 ? -13.070 1.528 9.808 1.00 90.69 121 LYS A C 1
ATOM 949 O O . LYS A 1 121 ? -14.208 1.080 9.832 1.00 90.69 121 LYS A O 1
ATOM 954 N N . ASN A 1 122 ? -12.802 2.820 9.646 1.00 91.62 122 ASN A N 1
ATOM 955 C CA . ASN A 1 122 ? -13.796 3.858 9.421 1.00 91.62 122 ASN A CA 1
ATOM 956 C C . ASN A 1 122 ? -13.130 5.100 8.795 1.00 91.62 122 ASN A C 1
ATOM 958 O O . ASN A 1 122 ? -11.918 5.134 8.569 1.00 91.62 122 ASN A O 1
ATOM 962 N N . LYS A 1 123 ? -13.923 6.139 8.516 1.00 90.06 123 LYS A N 1
ATOM 963 C CA . LYS A 1 123 ? -13.425 7.400 7.942 1.00 90.06 123 LYS A CA 1
ATOM 964 C C . LYS A 1 123 ? -12.426 8.129 8.852 1.00 90.06 123 LYS A C 1
ATOM 966 O O . LYS A 1 123 ? -11.491 8.733 8.341 1.00 90.06 123 LYS A O 1
ATOM 971 N N . GLN A 1 124 ? -12.612 8.065 10.169 1.00 91.25 124 GLN A N 1
ATOM 972 C CA . GLN A 1 124 ? -11.726 8.713 11.138 1.00 91.25 124 GLN A CA 1
ATOM 973 C C . GLN A 1 124 ? -10.334 8.068 11.126 1.00 91.25 124 GLN A C 1
ATOM 975 O O . GLN A 1 124 ? -9.338 8.773 11.039 1.00 91.25 124 GLN A O 1
ATOM 980 N N . ALA A 1 125 ? -10.269 6.735 11.087 1.00 91.50 125 ALA A N 1
ATOM 981 C CA . ALA A 1 125 ? -9.024 5.982 10.977 1.00 91.50 125 ALA A CA 1
ATOM 982 C C . ALA A 1 125 ? -8.222 6.372 9.724 1.00 91.50 125 ALA A C 1
ATOM 984 O O . ALA A 1 125 ? -7.004 6.490 9.783 1.00 91.50 125 ALA A O 1
ATOM 985 N N . TRP A 1 126 ? -8.897 6.631 8.598 1.00 91.38 126 TRP A N 1
ATOM 986 C CA . TRP A 1 126 ? -8.242 7.189 7.414 1.00 91.38 126 TRP A CA 1
ATOM 987 C C . TRP A 1 126 ? -7.689 8.598 7.668 1.00 91.38 126 TRP A C 1
ATOM 989 O O . TRP A 1 126 ? -6.532 8.852 7.352 1.00 91.38 126 TRP A O 1
ATOM 999 N N . GLN A 1 127 ? -8.480 9.500 8.261 1.00 91.44 127 GLN A N 1
ATOM 1000 C CA . GLN A 1 127 ? -8.050 10.875 8.557 1.00 91.44 127 GLN A CA 1
ATOM 1001 C C . GLN A 1 127 ? -6.866 10.937 9.527 1.00 91.44 127 GLN A C 1
ATOM 1003 O O . GLN A 1 127 ? -6.012 11.808 9.381 1.00 91.44 127 GLN A O 1
ATOM 1008 N N . GLU A 1 128 ? -6.819 10.030 10.499 1.00 92.38 128 GLU A N 1
ATOM 1009 C CA . GLU A 1 128 ? -5.699 9.886 11.427 1.00 92.38 128 GLU A CA 1
ATOM 1010 C C . GLU A 1 128 ? -4.466 9.316 10.711 1.00 92.38 128 GLU A C 1
ATOM 1012 O O . GLU A 1 128 ? -3.375 9.870 10.829 1.00 92.38 128 GLU A O 1
ATOM 1017 N N . TRP A 1 129 ? -4.634 8.272 9.892 1.00 90.81 129 TRP A N 1
ATOM 1018 C CA . TRP A 1 129 ? -3.523 7.630 9.183 1.00 90.81 129 TRP A CA 1
ATOM 1019 C C . TRP A 1 129 ? -2.882 8.512 8.100 1.00 90.81 129 TRP A C 1
ATOM 1021 O O . TRP A 1 129 ? -1.680 8.441 7.872 1.00 90.81 129 TRP A O 1
ATOM 1031 N N . ILE A 1 130 ? -3.629 9.396 7.435 1.00 88.56 130 ILE A N 1
ATOM 1032 C CA . ILE A 1 130 ? -3.014 10.332 6.471 1.00 88.56 130 ILE A CA 1
ATOM 1033 C C . ILE A 1 130 ? -2.201 11.446 7.145 1.00 88.56 130 ILE A C 1
ATOM 1035 O O . ILE A 1 130 ? -1.437 12.133 6.472 1.00 88.56 130 ILE A O 1
ATOM 1039 N N . GLN A 1 131 ? -2.403 11.674 8.446 1.00 89.94 131 GLN A N 1
ATOM 1040 C CA . GLN A 1 131 ? -1.664 12.680 9.213 1.00 89.94 131 GLN A CA 1
ATOM 1041 C C . GLN A 1 131 ? -0.392 12.109 9.846 1.00 89.94 131 GLN A C 1
ATOM 1043 O O . GLN A 1 131 ? 0.485 12.879 10.245 1.00 89.94 131 GLN A O 1
ATOM 1048 N N . THR A 1 132 ? -0.279 10.782 9.941 1.00 83.94 132 THR A N 1
ATOM 1049 C CA . THR A 1 132 ? 0.956 10.120 10.368 1.00 83.94 132 THR A CA 1
ATOM 1050 C C . THR A 1 132 ? 2.029 10.257 9.286 1.00 83.94 132 THR A C 1
ATOM 1052 O O . THR A 1 132 ? 1.728 10.150 8.097 1.00 83.94 132 THR A O 1
ATOM 1055 N N . LYS A 1 133 ? 3.250 10.593 9.713 1.00 62.34 133 LYS A N 1
ATOM 1056 C CA . LYS A 1 133 ? 4.399 10.893 8.849 1.00 62.34 133 LYS A CA 1
ATOM 1057 C C . LYS A 1 133 ? 5.246 9.665 8.587 1.00 62.34 133 LYS A C 1
ATOM 1059 O O . LYS A 1 133 ? 5.440 8.900 9.557 1.00 62.34 133 LYS A O 1
#

Foldseek 3Di:
DDDDDDDDDDDDDDPDDDDPPDPDDQADKDKDKDKDFCLVPPVQWDFDDDPPPDDDDPPDPDRRDTDGNVVNVLVVVVVLLVPDPFWPDKDKDQDDDDPPDDPPDSDPRSRPIIMIMIMGSHPVSVVVSVPDD

Organism: Ajellomyces dermatitidis (strain ATCC 18188 / CBS 674.68) (NCBI:txid653446)